Protein AF-A0A7C4MRV3-F1 (afdb_monomer)

pLDDT: mean 82.35, std 12.64, range [38.56, 94.94]

Sequence (171 aa):
MSETPGGPAGPCCEQRRGFLEKAAAIGAGALALAAPLGVGVNAFLHPLRRAGGADGNLLKITSLESLPEDGTPRKFNVTADRVDAWNRFSNEPVGAVFLRRIPGQPAKVAAFQVTCPHAGCAINFEPTEQGGRFFSPRDMDELEVEIRNQNEIWVRFQHFVLNKSEKIAKA

Mean predicted aligned error: 11.62 Å

Nearest PDB structures (foldseek):
  4j2k-assembly1_A  TM=1.761E-01  e=5.296E-01  Enterolobium contortisiliquum
  2wh8-assembly2_B  TM=4.160E-01  e=7.922E+00  Mycobacterium tuberculosis H37Rv
  7zs4-assembly1_A  TM=3.224E-01  e=6.712E+00  Methylococcus capsulatus str. Bath

Foldseek 3Di:
DDDDDDDDDDPVVVVVVVVVVVVVVVVVVCVVVVVVVVVVVCVVCVVVVPDFAQPQDWAFFFWLVPEDLLFQKDKTFGFAWDDDPPDIDGGHGPAMWIWTADPPHSQDIKIFGQQALAPRDGWDWDQDPVGTDIPHPDDTDIWDWDDPPSIIITTRDFDAHHPDPDGHTDD

Structure (mmCIF, N/CA/C/O backbone):
data_AF-A0A7C4MRV3-F1
#
_entry.id   AF-A0A7C4MRV3-F1
#
loop_
_atom_site.group_PDB
_atom_site.id
_atom_site.type_symbol
_atom_site.label_atom_id
_atom_site.label_alt_id
_atom_site.label_comp_id
_atom_site.label_asym_id
_atom_site.label_entity_id
_atom_site.label_seq_id
_atom_site.pdbx_PDB_ins_code
_atom_site.Cartn_x
_atom_site.Cartn_y
_atom_site.Cartn_z
_atom_site.occupancy
_atom_site.B_iso_or_equiv
_atom_site.auth_seq_id
_atom_site.auth_comp_id
_atom_site.auth_asym_id
_atom_site.auth_atom_id
_atom_site.pdbx_PDB_model_num
ATOM 1 N N . MET A 1 1 ? 63.003 -26.610 -58.125 1.00 46.66 1 MET A N 1
ATOM 2 C CA . MET A 1 1 ? 62.769 -25.329 -57.432 1.00 46.66 1 MET A CA 1
ATOM 3 C C . MET A 1 1 ? 62.435 -24.298 -58.483 1.00 46.66 1 MET A C 1
ATOM 5 O O . MET A 1 1 ? 63.318 -23.905 -59.229 1.00 46.66 1 MET A O 1
ATOM 9 N N . SER A 1 2 ? 61.169 -23.922 -58.578 1.00 38.56 2 SER A N 1
ATOM 10 C CA . SER A 1 2 ? 60.752 -22.715 -59.290 1.00 38.56 2 SER A CA 1
ATOM 11 C C . SER A 1 2 ? 59.369 -22.364 -58.765 1.00 38.56 2 SER A C 1
ATOM 13 O O . SER A 1 2 ? 58.344 -22.856 -59.231 1.00 38.56 2 SER A O 1
ATOM 15 N N . GLU A 1 3 ? 59.387 -21.589 -57.685 1.00 49.59 3 GLU A N 1
ATOM 16 C CA . GLU A 1 3 ? 58.223 -20.916 -57.132 1.00 49.59 3 GLU A CA 1
ATOM 17 C C . GLU A 1 3 ? 57.583 -20.066 -58.233 1.00 49.59 3 GLU A C 1
ATOM 19 O O . GLU A 1 3 ? 58.259 -19.317 -58.939 1.00 49.59 3 GLU A O 1
ATOM 24 N N . THR A 1 4 ? 56.275 -20.219 -58.412 1.00 50.19 4 THR A N 1
ATOM 25 C CA . THR A 1 4 ? 55.498 -19.349 -59.297 1.00 50.19 4 THR A CA 1
ATOM 26 C C . THR A 1 4 ? 55.148 -18.099 -58.490 1.00 50.19 4 THR A C 1
ATOM 28 O O . THR A 1 4 ? 54.519 -18.243 -57.440 1.00 50.19 4 THR A O 1
ATOM 31 N N . PRO A 1 5 ? 55.543 -16.883 -58.906 1.00 53.03 5 PRO A N 1
ATOM 32 C CA . PRO A 1 5 ? 55.235 -15.690 -58.139 1.00 53.03 5 PRO A CA 1
ATOM 33 C C . PRO A 1 5 ? 53.752 -15.360 -58.324 1.00 53.03 5 PRO A C 1
ATOM 35 O O . PRO A 1 5 ? 53.272 -15.162 -59.442 1.00 53.03 5 PRO A O 1
ATOM 38 N N . GLY A 1 6 ? 53.014 -15.323 -57.215 1.00 55.22 6 GLY A N 1
ATOM 39 C CA . GLY A 1 6 ? 51.652 -14.807 -57.181 1.00 55.22 6 GLY A CA 1
ATOM 40 C C . GLY A 1 6 ? 51.647 -13.337 -57.595 1.00 55.22 6 GLY A C 1
ATOM 41 O O . GLY A 1 6 ? 52.182 -12.486 -56.887 1.00 55.22 6 GLY A O 1
ATOM 42 N N . GLY A 1 7 ? 51.068 -13.046 -58.760 1.00 54.38 7 GLY A N 1
ATOM 43 C CA . GLY A 1 7 ? 50.852 -11.679 -59.226 1.00 54.38 7 GLY A CA 1
ATOM 44 C C . GLY A 1 7 ? 49.838 -10.931 -58.344 1.00 54.38 7 GLY A C 1
ATOM 45 O O . GLY A 1 7 ? 48.946 -11.562 -57.768 1.00 54.38 7 GLY A O 1
ATOM 46 N N . PRO A 1 8 ? 49.947 -9.595 -58.225 1.00 59.78 8 PRO A N 1
ATOM 47 C CA . PRO A 1 8 ? 49.060 -8.807 -57.379 1.00 59.78 8 PRO A CA 1
ATOM 48 C C . PRO A 1 8 ? 47.626 -8.848 -57.922 1.00 59.78 8 PRO A C 1
ATOM 50 O O . PRO A 1 8 ? 47.383 -8.618 -59.108 1.00 59.78 8 PRO A O 1
ATOM 53 N N . ALA A 1 9 ? 46.663 -9.150 -57.049 1.00 56.34 9 ALA A N 1
ATOM 54 C CA . ALA A 1 9 ? 45.248 -9.119 -57.396 1.00 56.34 9 ALA A CA 1
ATOM 55 C C . ALA A 1 9 ? 44.846 -7.684 -57.783 1.00 56.34 9 ALA A C 1
ATOM 57 O O . ALA A 1 9 ? 45.097 -6.747 -57.033 1.00 56.34 9 ALA A O 1
ATOM 58 N N . GLY A 1 10 ? 44.243 -7.505 -58.961 1.00 54.25 10 GLY A N 1
ATOM 59 C CA . GLY A 1 10 ? 43.861 -6.186 -59.469 1.00 54.25 10 GLY A CA 1
ATOM 60 C C . GLY A 1 10 ? 42.813 -5.457 -58.603 1.00 54.25 10 GLY A C 1
ATOM 61 O O . GLY A 1 10 ? 42.072 -6.094 -57.844 1.00 54.25 10 GLY A O 1
ATOM 62 N N . PRO A 1 11 ? 42.672 -4.127 -58.774 1.00 58.94 11 PRO A N 1
ATOM 63 C CA . PRO A 1 11 ? 41.910 -3.236 -57.882 1.00 58.94 11 PRO A CA 1
ATOM 64 C C . PRO A 1 11 ? 40.422 -3.602 -57.717 1.00 58.94 11 PRO A C 1
ATOM 66 O O . PRO A 1 11 ? 39.797 -3.271 -56.711 1.00 58.94 11 PRO A O 1
ATOM 69 N N . CYS A 1 12 ? 39.842 -4.340 -58.669 1.00 55.81 12 CYS A N 1
ATOM 70 C CA . CYS A 1 12 ? 38.430 -4.729 -58.643 1.00 55.81 12 CYS A CA 1
ATOM 71 C C . CYS A 1 12 ? 38.104 -5.818 -57.590 1.00 55.81 12 CYS A C 1
ATOM 73 O O . CYS A 1 12 ? 36.996 -5.850 -57.050 1.00 55.81 12 CYS A O 1
ATOM 75 N N . CYS A 1 13 ? 39.060 -6.696 -57.254 1.00 52.62 13 CYS A N 1
ATOM 76 C CA . CYS A 1 13 ? 38.861 -7.768 -56.264 1.00 52.62 13 CYS A CA 1
ATOM 77 C C . CYS A 1 13 ? 39.058 -7.279 -54.820 1.00 52.62 13 CYS A C 1
ATOM 79 O O . CYS A 1 13 ? 38.393 -7.757 -53.898 1.00 52.62 13 CYS A O 1
ATOM 81 N N . GLU A 1 14 ? 39.931 -6.292 -54.628 1.00 62.59 14 GLU A N 1
ATOM 82 C CA . GLU A 1 14 ? 40.244 -5.701 -53.327 1.00 62.59 14 GLU A CA 1
ATOM 83 C C . GLU A 1 14 ? 39.070 -4.875 -52.776 1.00 62.59 14 GLU A C 1
ATOM 85 O O . GLU A 1 14 ? 38.714 -4.993 -51.602 1.00 62.59 14 GLU A O 1
ATOM 90 N N . GLN A 1 15 ? 38.372 -4.144 -53.651 1.00 68.19 15 GLN A N 1
ATOM 91 C CA . GLN A 1 15 ? 37.242 -3.293 -53.274 1.00 68.19 15 GLN A CA 1
ATOM 92 C C . GLN A 1 15 ? 35.993 -4.084 -52.836 1.00 68.19 15 GLN A C 1
ATOM 94 O O . GLN A 1 15 ? 35.299 -3.677 -51.902 1.00 68.19 15 GLN A O 1
ATOM 99 N N . ARG A 1 16 ? 35.720 -5.248 -53.448 1.00 74.38 16 ARG A N 1
ATOM 100 C CA . ARG A 1 16 ? 34.595 -6.128 -53.059 1.00 74.38 16 ARG A CA 1
ATOM 101 C C . ARG A 1 16 ? 34.868 -6.866 -51.748 1.00 74.38 16 ARG A C 1
ATOM 103 O O . ARG A 1 16 ? 33.977 -6.964 -50.906 1.00 74.38 16 ARG A O 1
ATOM 110 N N . ARG A 1 17 ? 36.099 -7.352 -51.555 1.00 77.00 17 ARG A N 1
ATOM 111 C CA . ARG A 1 17 ? 36.517 -8.031 -50.320 1.00 77.00 17 ARG A CA 1
ATOM 112 C C . ARG A 1 17 ? 36.520 -7.074 -49.128 1.00 77.00 17 ARG A C 1
ATOM 114 O O . ARG A 1 17 ? 35.967 -7.418 -48.090 1.00 77.00 17 ARG A O 1
ATOM 121 N N . GLY A 1 18 ? 37.031 -5.855 -49.306 1.00 79.12 18 GLY A N 1
ATOM 122 C CA . GLY A 1 18 ? 37.033 -4.838 -48.252 1.00 79.12 18 GLY A CA 1
ATOM 123 C C . GLY A 1 18 ? 35.631 -4.383 -47.826 1.00 79.12 18 GLY A C 1
ATOM 124 O O . GLY A 1 18 ? 35.428 -4.032 -46.666 1.00 79.12 18 GLY A O 1
ATOM 125 N N . PHE A 1 19 ? 34.639 -4.416 -48.724 1.00 85.12 19 PHE A N 1
ATOM 126 C CA . PHE A 1 19 ? 33.241 -4.151 -48.360 1.00 85.12 19 PHE A CA 1
ATOM 127 C C . PHE A 1 19 ? 32.649 -5.272 -47.497 1.00 85.12 19 PHE A C 1
ATOM 129 O O . PHE A 1 19 ? 32.058 -4.993 -46.455 1.00 85.12 19 PHE A O 1
ATOM 136 N N . LEU A 1 20 ? 32.840 -6.533 -47.901 1.00 86.88 20 LEU A N 1
ATOM 137 C CA . LEU A 1 20 ? 32.352 -7.693 -47.148 1.00 86.88 20 LEU A CA 1
ATOM 138 C C . LEU A 1 20 ? 33.013 -7.798 -45.768 1.00 86.88 20 LEU A C 1
ATOM 140 O O . LEU A 1 20 ? 32.335 -8.097 -44.791 1.00 86.88 20 LEU A O 1
ATOM 144 N N . GLU A 1 21 ? 34.305 -7.486 -45.673 1.00 87.69 21 GLU A N 1
ATOM 145 C CA . GLU A 1 21 ? 35.049 -7.453 -44.411 1.00 87.69 21 GLU A CA 1
ATOM 146 C C . GLU A 1 21 ? 34.500 -6.392 -43.448 1.00 87.69 21 GLU A C 1
ATOM 148 O O . GLU A 1 21 ? 34.211 -6.689 -42.289 1.00 87.69 21 GLU A O 1
ATOM 153 N N . LYS A 1 22 ? 34.257 -5.168 -43.936 1.00 90.00 22 LYS A N 1
ATOM 154 C CA . LYS A 1 22 ? 33.646 -4.095 -43.135 1.00 90.00 22 LYS A CA 1
ATOM 155 C C . LYS A 1 22 ? 32.223 -4.441 -42.702 1.00 90.00 22 LYS A C 1
ATOM 157 O O . LYS A 1 22 ? 31.869 -4.212 -41.548 1.00 90.00 22 LYS A O 1
ATOM 162 N N . ALA A 1 23 ? 31.418 -5.005 -43.603 1.00 91.69 23 ALA A N 1
ATOM 163 C CA . ALA A 1 23 ? 30.056 -5.428 -43.294 1.00 91.69 23 ALA A CA 1
ATOM 164 C C . ALA A 1 23 ? 30.038 -6.529 -42.220 1.00 91.69 23 ALA A C 1
ATOM 166 O O . ALA A 1 23 ? 29.249 -6.453 -41.280 1.00 91.69 23 ALA A O 1
ATOM 167 N N . ALA A 1 24 ? 30.946 -7.505 -42.312 1.00 91.62 24 ALA A N 1
ATOM 168 C CA . ALA A 1 24 ? 31.095 -8.558 -41.314 1.00 91.62 24 ALA A CA 1
ATOM 169 C C . ALA A 1 24 ? 31.570 -8.010 -39.958 1.00 91.62 24 ALA A C 1
ATOM 171 O O . ALA A 1 24 ? 31.015 -8.384 -38.927 1.00 91.62 24 ALA A O 1
ATOM 172 N N . ALA A 1 25 ? 32.537 -7.085 -39.947 1.00 92.38 25 ALA A N 1
ATOM 173 C CA . ALA A 1 25 ? 33.032 -6.455 -38.723 1.00 92.38 25 ALA A CA 1
ATOM 174 C C . ALA A 1 25 ? 31.946 -5.628 -38.012 1.00 92.38 25 ALA A C 1
ATOM 176 O O . ALA A 1 25 ? 31.769 -5.753 -36.800 1.00 92.38 25 ALA A O 1
ATOM 177 N N . ILE A 1 26 ? 31.173 -4.833 -38.762 1.00 94.25 26 ILE A N 1
ATOM 178 C CA . ILE A 1 26 ? 30.030 -4.081 -38.224 1.00 94.25 26 ILE A CA 1
ATOM 179 C C . ILE A 1 26 ? 28.956 -5.041 -37.710 1.00 94.25 26 ILE A C 1
ATOM 181 O O . ILE A 1 26 ? 28.445 -4.840 -36.612 1.00 94.25 26 ILE A O 1
ATOM 185 N N . GLY A 1 27 ? 28.640 -6.098 -38.464 1.00 94.25 27 GLY A N 1
ATOM 186 C CA . GLY A 1 27 ? 27.662 -7.106 -38.057 1.00 94.25 27 GLY A CA 1
ATOM 187 C C . GLY A 1 27 ? 28.051 -7.803 -36.753 1.00 94.25 27 GLY A C 1
ATOM 188 O O . GLY A 1 27 ? 27.241 -7.882 -35.831 1.00 94.25 27 GLY A O 1
ATOM 189 N N . ALA A 1 28 ? 29.305 -8.243 -36.636 1.00 92.38 28 ALA A N 1
AT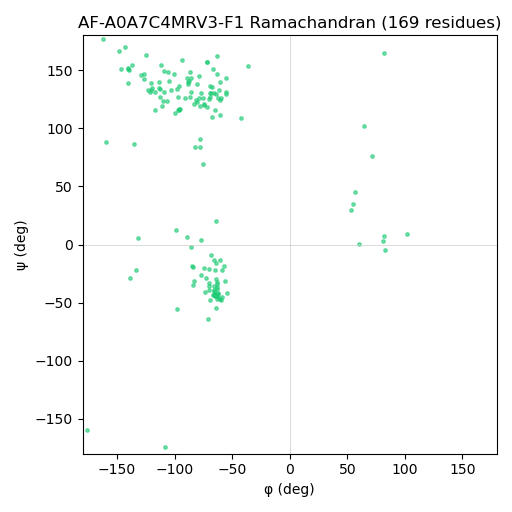OM 190 C CA . ALA A 1 28 ? 29.825 -8.880 -35.428 1.00 92.38 28 ALA A CA 1
ATOM 191 C C . ALA A 1 28 ? 29.865 -7.913 -34.231 1.00 92.38 28 ALA A C 1
ATOM 193 O O . ALA A 1 28 ? 29.457 -8.283 -33.130 1.00 92.38 28 ALA A O 1
ATOM 194 N N . GLY A 1 29 ? 30.293 -6.664 -34.443 1.00 92.94 29 GLY A N 1
ATOM 195 C CA . GLY A 1 29 ? 30.303 -5.630 -33.405 1.00 92.94 29 GLY A CA 1
ATOM 196 C C . GLY A 1 29 ? 28.898 -5.260 -32.923 1.00 92.94 29 GLY A C 1
ATOM 197 O O . GLY A 1 29 ? 28.659 -5.167 -31.719 1.00 92.94 29 GLY A O 1
ATOM 198 N N . ALA A 1 30 ? 27.942 -5.119 -33.844 1.00 93.88 30 ALA A N 1
ATOM 199 C CA . ALA A 1 30 ? 26.543 -4.869 -33.513 1.00 93.88 30 ALA A CA 1
ATOM 200 C C . ALA A 1 30 ? 25.941 -6.029 -32.710 1.00 93.88 30 ALA A C 1
ATOM 202 O O . ALA A 1 30 ? 25.258 -5.786 -31.719 1.00 93.88 30 ALA A O 1
ATOM 203 N N . LEU A 1 31 ? 26.239 -7.279 -33.080 1.00 94.31 31 LEU A N 1
ATOM 204 C CA . LEU A 1 31 ? 25.764 -8.458 -32.354 1.00 94.31 31 LEU A CA 1
ATOM 205 C C . LEU A 1 31 ? 26.345 -8.527 -30.932 1.00 94.31 31 LEU A C 1
ATOM 207 O O . LEU A 1 31 ? 25.610 -8.782 -29.979 1.00 94.31 31 LEU A O 1
ATOM 211 N N . ALA A 1 32 ? 27.644 -8.249 -30.780 1.00 93.06 32 ALA A N 1
ATOM 212 C CA . ALA A 1 32 ? 28.315 -8.229 -29.481 1.00 93.06 32 ALA A CA 1
ATOM 213 C C . ALA A 1 32 ? 27.744 -7.148 -28.546 1.00 93.06 32 ALA A C 1
ATOM 215 O O . ALA A 1 32 ? 27.610 -7.373 -27.343 1.00 93.06 32 ALA A O 1
ATOM 216 N N . LEU A 1 33 ? 27.369 -5.987 -29.093 1.00 94.94 33 LEU A N 1
ATOM 217 C CA . LEU A 1 33 ? 26.787 -4.883 -28.326 1.00 94.94 33 LEU A CA 1
ATOM 218 C C . LEU A 1 33 ? 25.269 -5.001 -28.130 1.00 94.94 33 LEU A C 1
ATOM 220 O O . LEU A 1 33 ? 24.732 -4.373 -27.219 1.00 94.94 33 LEU A O 1
ATOM 224 N N . ALA A 1 34 ? 24.568 -5.810 -28.928 1.00 94.50 34 ALA A N 1
ATOM 225 C CA . ALA A 1 34 ? 23.111 -5.913 -28.879 1.00 94.50 34 ALA A CA 1
ATOM 226 C C . ALA A 1 34 ? 22.595 -6.355 -27.501 1.00 94.50 34 ALA A C 1
ATOM 228 O O . ALA A 1 34 ? 21.668 -5.746 -26.968 1.00 94.50 34 ALA A O 1
ATOM 229 N N . ALA A 1 35 ? 23.211 -7.377 -26.899 1.00 93.62 35 ALA A N 1
ATOM 230 C CA . ALA A 1 35 ? 22.814 -7.878 -25.585 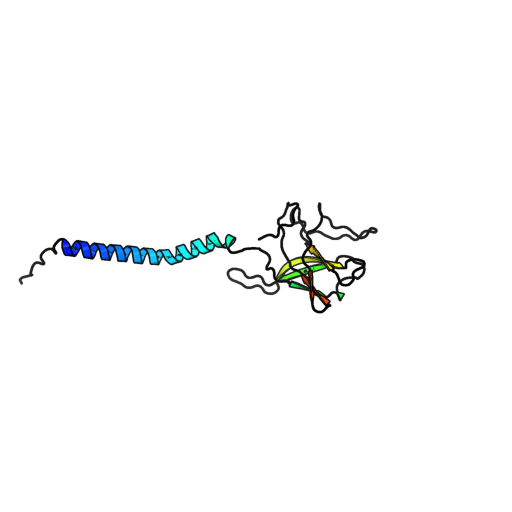1.00 93.62 35 ALA A CA 1
ATOM 231 C C . ALA A 1 35 ? 23.011 -6.845 -24.452 1.00 93.62 35 ALA A C 1
ATOM 233 O O . ALA A 1 35 ? 22.027 -6.532 -23.774 1.00 93.62 35 ALA A O 1
ATOM 234 N N . PRO A 1 36 ? 24.210 -6.258 -24.234 1.00 93.12 36 PRO A N 1
ATOM 235 C CA . PRO A 1 36 ? 24.399 -5.272 -23.168 1.00 93.12 36 PRO A CA 1
ATOM 236 C C . PRO A 1 36 ? 23.598 -3.986 -23.399 1.00 93.12 36 PRO A C 1
ATOM 238 O O . PRO A 1 36 ? 23.063 -3.435 -22.438 1.00 93.12 36 PRO A O 1
ATOM 241 N N . LEU A 1 37 ? 23.443 -3.530 -24.649 1.00 94.62 37 LEU A N 1
ATOM 242 C CA . LEU A 1 37 ? 22.593 -2.375 -24.952 1.00 94.62 37 LEU A CA 1
ATOM 243 C C . LEU A 1 37 ? 21.117 -2.678 -24.683 1.00 94.62 37 LEU A C 1
ATOM 245 O O . LEU A 1 37 ? 20.434 -1.863 -24.068 1.00 94.62 37 LEU A O 1
ATOM 249 N N . GLY A 1 38 ? 20.626 -3.854 -25.078 1.00 93.19 38 GLY A N 1
ATOM 250 C CA . GLY A 1 38 ? 19.247 -4.269 -24.822 1.00 93.19 38 GLY A CA 1
ATOM 251 C C . GLY A 1 38 ? 18.928 -4.342 -23.327 1.00 93.19 38 GLY A C 1
ATOM 252 O O . GLY A 1 38 ? 17.922 -3.787 -22.880 1.00 93.19 38 GLY A O 1
ATOM 253 N N . VAL A 1 39 ? 19.811 -4.961 -22.537 1.00 94.38 39 VAL A N 1
ATOM 254 C CA . VAL A 1 39 ? 19.665 -5.030 -21.074 1.00 94.38 39 VAL A CA 1
ATOM 255 C C . VAL A 1 39 ? 19.771 -3.640 -20.446 1.00 94.38 39 VAL A C 1
ATOM 257 O O . VAL A 1 39 ? 18.939 -3.294 -19.610 1.00 94.38 39 VAL A O 1
ATOM 260 N N . GLY A 1 40 ? 20.736 -2.821 -20.875 1.00 94.00 40 GLY A N 1
ATOM 261 C CA . GLY A 1 40 ? 20.937 -1.465 -20.364 1.00 94.00 40 GLY A CA 1
ATOM 262 C C . GLY A 1 40 ? 19.738 -0.553 -20.617 1.00 94.00 40 GLY A C 1
ATOM 263 O O . GLY A 1 40 ? 19.255 0.098 -19.693 1.00 94.00 40 GLY A O 1
ATOM 264 N N . VAL A 1 41 ? 19.193 -0.562 -21.837 1.00 93.69 41 VAL A N 1
ATOM 265 C CA . VAL A 1 41 ? 17.980 0.195 -22.184 1.00 93.69 41 VAL A CA 1
ATOM 266 C C . VAL A 1 41 ? 16.779 -0.313 -21.389 1.00 93.69 41 VAL A C 1
ATOM 268 O O . VAL A 1 41 ? 16.014 0.491 -20.859 1.00 93.69 41 VAL A O 1
ATOM 271 N N . ASN A 1 42 ? 16.614 -1.633 -21.251 1.00 90.69 42 ASN A N 1
ATOM 272 C CA . ASN A 1 42 ? 15.516 -2.192 -20.465 1.00 90.69 42 ASN A CA 1
ATOM 273 C C . ASN A 1 42 ? 15.605 -1.803 -18.981 1.00 90.69 42 ASN A C 1
ATOM 275 O O . ASN A 1 42 ? 14.597 -1.415 -18.398 1.00 90.69 42 ASN A O 1
ATOM 279 N N . ALA A 1 43 ? 16.797 -1.864 -18.384 1.00 89.19 43 ALA A N 1
ATOM 280 C CA . ALA A 1 43 ? 17.028 -1.462 -17.000 1.00 89.19 43 ALA A CA 1
ATOM 281 C C . ALA A 1 43 ? 16.818 0.048 -16.799 1.00 89.19 43 ALA A C 1
ATOM 283 O O . ALA A 1 43 ? 16.202 0.460 -15.819 1.00 89.19 43 ALA A O 1
ATOM 284 N N . PHE A 1 44 ? 17.260 0.875 -17.749 1.00 89.31 44 PHE A N 1
ATOM 285 C CA . PHE A 1 44 ? 17.068 2.325 -17.708 1.00 89.31 44 PHE A CA 1
ATOM 286 C C . PHE A 1 44 ? 15.588 2.724 -17.816 1.00 89.31 44 PHE A C 1
ATOM 288 O O . PHE A 1 44 ? 15.128 3.614 -17.106 1.00 89.31 44 PHE A O 1
ATOM 295 N N . LEU A 1 45 ? 14.820 2.032 -18.664 1.00 90.69 45 LEU A N 1
ATOM 296 C CA . LEU A 1 45 ? 13.379 2.253 -18.833 1.00 90.69 45 LEU A CA 1
ATOM 297 C C . LEU A 1 45 ? 12.518 1.477 -17.821 1.00 90.69 45 LEU A C 1
ATOM 299 O O . LEU A 1 45 ? 11.295 1.620 -17.824 1.00 90.69 45 LEU A O 1
ATOM 303 N N . HIS A 1 46 ? 13.124 0.675 -16.943 1.00 83.44 46 HIS A N 1
ATOM 304 C CA . HIS A 1 46 ? 12.416 -0.123 -15.940 1.00 83.44 46 HIS A CA 1
ATOM 305 C C . HIS A 1 46 ? 11.477 0.711 -15.041 1.00 83.44 46 HIS A C 1
ATOM 307 O O . HIS A 1 46 ? 10.339 0.282 -14.838 1.00 83.44 46 HIS A O 1
ATOM 313 N N . PRO A 1 47 ? 11.854 1.916 -14.556 1.00 78.81 47 PRO A N 1
ATOM 314 C CA . PRO A 1 47 ? 10.955 2.758 -13.761 1.00 78.81 47 PRO A CA 1
ATOM 315 C C . PRO A 1 47 ? 9.716 3.228 -14.531 1.00 78.81 47 PRO A C 1
ATOM 317 O O . PRO A 1 47 ? 8.655 3.365 -13.940 1.00 78.81 47 PRO A O 1
ATOM 320 N N . LEU A 1 48 ? 9.831 3.440 -15.846 1.00 77.94 48 LEU A N 1
ATOM 321 C CA . LEU A 1 48 ? 8.710 3.863 -16.693 1.00 77.94 48 LEU A CA 1
ATOM 322 C C . LEU A 1 48 ? 7.760 2.703 -17.021 1.00 77.94 48 LEU A C 1
ATOM 324 O O . LEU A 1 48 ? 6.585 2.927 -17.298 1.00 77.94 48 LEU A O 1
ATOM 328 N N . ARG A 1 49 ? 8.267 1.463 -17.005 1.00 69.50 49 ARG A N 1
ATOM 329 C CA . ARG A 1 49 ? 7.479 0.240 -17.230 1.00 69.50 49 ARG A CA 1
ATOM 330 C C . ARG A 1 49 ? 6.783 -0.271 -15.972 1.00 69.50 49 ARG A C 1
ATOM 332 O O . ARG A 1 49 ? 5.794 -0.989 -16.093 1.00 69.50 49 ARG A O 1
ATOM 339 N N . ARG A 1 50 ? 7.236 0.135 -14.783 1.00 65.69 50 ARG A N 1
ATOM 340 C CA . ARG A 1 50 ? 6.436 0.078 -13.552 1.00 65.69 50 ARG A CA 1
ATOM 341 C C . ARG A 1 50 ? 5.397 1.199 -13.581 1.00 65.69 50 ARG A C 1
ATOM 343 O O . ARG A 1 50 ? 5.492 2.184 -12.862 1.00 65.69 50 ARG A O 1
ATOM 350 N N . ALA A 1 51 ? 4.413 1.090 -14.464 1.00 50.03 51 ALA A N 1
ATOM 351 C CA . ALA A 1 51 ? 3.226 1.916 -14.326 1.00 50.03 51 ALA A CA 1
ATOM 352 C C . ALA A 1 51 ? 2.516 1.505 -13.027 1.00 50.03 51 ALA A C 1
ATOM 354 O O . ALA A 1 51 ? 2.058 0.372 -12.926 1.00 50.03 51 ALA A O 1
ATOM 355 N N . GLY A 1 52 ? 2.431 2.420 -12.060 1.00 47.50 52 GLY A N 1
ATOM 356 C CA . GLY A 1 52 ? 1.464 2.334 -10.967 1.00 47.50 52 GLY A CA 1
ATOM 357 C C . GLY A 1 52 ? 1.757 1.249 -9.934 1.00 47.50 52 GLY A C 1
ATOM 358 O O . GLY A 1 52 ? 1.106 0.215 -9.898 1.00 47.50 52 GLY A O 1
ATOM 359 N N . GLY A 1 53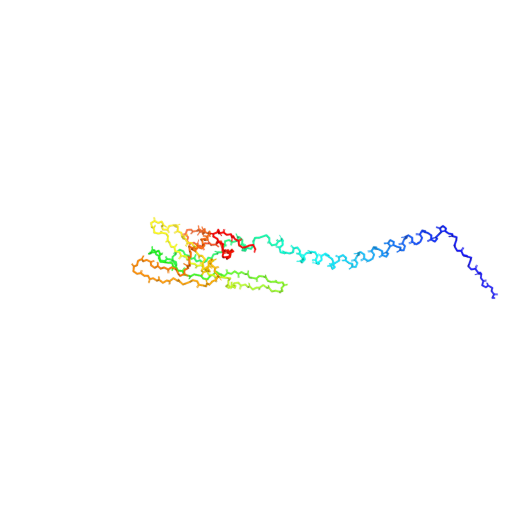 ? 2.730 1.513 -9.079 1.00 46.38 53 GLY A N 1
ATOM 360 C CA . GLY A 1 53 ? 2.908 0.967 -7.752 1.00 46.38 53 GLY A CA 1
ATOM 361 C C . GLY A 1 53 ? 1.611 0.753 -6.992 1.00 46.38 53 GLY A C 1
ATOM 362 O O . GLY A 1 53 ? 0.592 1.412 -7.200 1.00 46.38 53 GLY A O 1
ATOM 363 N N . ALA A 1 54 ? 1.734 -0.220 -6.093 1.00 47.38 54 ALA A N 1
ATOM 364 C CA . ALA A 1 54 ? 0.655 -1.008 -5.541 1.00 47.38 54 ALA A CA 1
ATOM 365 C C . ALA A 1 54 ? -0.031 -1.851 -6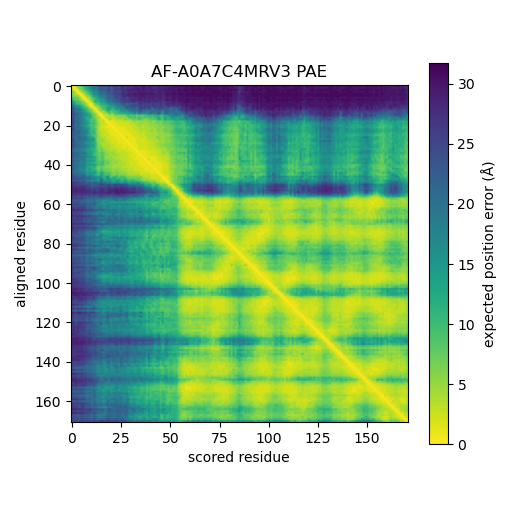.609 1.00 47.38 54 ALA A C 1
ATOM 367 O O . ALA A 1 54 ? -0.860 -1.367 -7.376 1.00 47.38 54 ALA A O 1
ATOM 368 N N . ASP A 1 55 ? 0.316 -3.136 -6.626 1.00 51.72 55 ASP A N 1
ATOM 369 C CA . ASP A 1 55 ? -0.456 -4.152 -7.315 1.00 51.72 55 ASP A CA 1
ATOM 370 C C . ASP A 1 55 ? -1.935 -3.885 -7.031 1.00 51.72 55 ASP A C 1
ATOM 372 O O . ASP A 1 55 ? -2.406 -4.073 -5.911 1.00 51.72 55 ASP A O 1
ATOM 376 N N . GLY A 1 56 ? -2.678 -3.417 -8.039 1.00 55.25 56 GLY A N 1
ATOM 377 C CA . GLY A 1 56 ? -4.115 -3.150 -7.968 1.00 55.25 56 GLY A CA 1
ATOM 378 C C . GLY A 1 56 ? -4.951 -4.412 -7.720 1.00 55.25 56 GLY A C 1
ATOM 379 O O . GLY A 1 56 ? -6.143 -4.440 -8.024 1.00 55.25 56 GLY A O 1
ATOM 380 N N . ASN A 1 57 ? -4.331 -5.464 -7.196 1.00 70.75 57 ASN A N 1
ATOM 381 C CA . ASN A 1 57 ? -4.994 -6.610 -6.647 1.00 70.75 57 ASN A CA 1
ATOM 382 C C . ASN A 1 57 ? -5.561 -6.247 -5.284 1.00 70.75 57 ASN A C 1
ATOM 384 O O . ASN A 1 57 ? -4.885 -5.798 -4.362 1.00 70.75 57 ASN A O 1
ATOM 388 N N . LEU A 1 58 ? -6.851 -6.497 -5.172 1.00 84.31 58 LEU A N 1
ATOM 389 C CA . LEU A 1 58 ? -7.527 -6.549 -3.900 1.00 84.31 58 LEU A CA 1
ATOM 390 C C . LEU A 1 58 ? -6.881 -7.651 -3.059 1.00 84.31 58 LEU A C 1
ATOM 392 O O . LEU A 1 58 ? -6.780 -8.797 -3.502 1.00 84.31 58 LEU A O 1
ATOM 396 N N . LEU A 1 59 ? -6.453 -7.299 -1.850 1.00 87.94 59 LEU A N 1
ATOM 397 C CA . LEU A 1 59 ? -5.892 -8.232 -0.880 1.00 87.94 59 LEU A CA 1
ATOM 398 C C . LEU A 1 59 ? -6.938 -8.526 0.186 1.00 87.94 59 LEU A C 1
ATOM 400 O O . LEU A 1 59 ? -7.562 -7.611 0.728 1.00 87.94 59 LEU A O 1
ATOM 404 N N . LYS A 1 60 ? -7.127 -9.807 0.501 1.00 89.94 60 LYS A N 1
ATOM 405 C CA . LYS A 1 60 ? -7.991 -10.224 1.604 1.00 89.94 60 LYS A CA 1
ATOM 406 C C . LYS A 1 60 ? -7.307 -9.873 2.920 1.00 89.94 60 LYS A C 1
ATOM 408 O O . LYS A 1 60 ? -6.239 -10.403 3.208 1.00 89.94 60 LYS A O 1
ATOM 413 N N . ILE A 1 61 ? -7.934 -9.012 3.717 1.00 91.31 61 ILE A N 1
ATOM 414 C CA . ILE A 1 61 ? -7.374 -8.579 5.002 1.00 91.31 61 ILE A CA 1
ATOM 415 C C . ILE A 1 61 ? -7.984 -9.375 6.148 1.00 91.31 61 ILE A C 1
ATOM 417 O O . ILE A 1 61 ? -7.272 -9.979 6.942 1.00 91.31 61 ILE A O 1
ATOM 421 N N . THR A 1 62 ? -9.313 -9.364 6.252 1.00 92.62 62 THR A N 1
ATOM 422 C CA . THR A 1 62 ? -10.015 -9.969 7.388 1.00 92.62 62 THR A CA 1
ATOM 423 C C . THR A 1 62 ? -11.492 -10.225 7.074 1.00 92.62 62 THR A C 1
ATOM 425 O O . THR A 1 62 ? -11.963 -9.891 5.986 1.00 92.62 62 THR A O 1
ATOM 428 N N . SER A 1 63 ? -12.228 -10.833 8.008 1.00 90.75 63 SER A N 1
ATOM 429 C CA . SER A 1 63 ? -13.686 -10.976 7.945 1.00 90.75 63 SER A CA 1
ATOM 430 C C . SER A 1 63 ? -14.410 -9.842 8.675 1.00 90.75 63 SER A C 1
ATOM 432 O O . SER A 1 63 ? -13.860 -9.186 9.564 1.00 90.75 63 SER A O 1
ATOM 434 N N . LEU A 1 64 ? -15.670 -9.617 8.326 1.00 87.56 64 LEU A N 1
ATOM 435 C CA . LEU A 1 64 ? -16.519 -8.574 8.888 1.00 87.56 64 LEU A CA 1
ATOM 436 C C . LEU A 1 64 ? -16.765 -8.797 10.392 1.00 87.56 64 LEU A C 1
ATOM 438 O O . LEU A 1 64 ? -16.767 -7.845 11.170 1.00 87.56 64 LEU A O 1
ATOM 442 N N . GLU A 1 65 ? -16.856 -10.053 10.827 1.00 87.50 65 GLU A N 1
ATOM 443 C CA . GLU A 1 65 ? -16.953 -10.472 12.240 1.00 87.50 65 GLU A CA 1
ATOM 444 C C . GLU A 1 65 ? -15.794 -9.947 13.103 1.00 87.50 65 GLU A C 1
ATOM 446 O O . GLU A 1 65 ? -15.957 -9.643 14.284 1.00 87.50 65 GLU A O 1
ATOM 451 N N . SER A 1 66 ? -14.612 -9.787 12.503 1.00 87.31 66 SER A N 1
ATOM 452 C CA . SER A 1 66 ? -13.431 -9.251 13.180 1.00 87.31 66 SER A CA 1
ATOM 453 C C . SER A 1 66 ? -13.473 -7.731 13.361 1.00 87.31 66 SER A C 1
ATOM 455 O O . SER A 1 66 ? -12.509 -7.160 13.872 1.00 87.31 66 SER A O 1
ATOM 457 N N . LEU A 1 67 ? -14.552 -7.039 12.992 1.00 89.94 67 LEU A N 1
ATOM 458 C CA . LEU A 1 67 ? -14.722 -5.604 13.226 1.00 89.94 67 LEU A CA 1
ATOM 459 C C . LEU A 1 67 ? -15.845 -5.344 14.234 1.00 89.94 67 LEU A C 1
ATOM 461 O O . LEU A 1 67 ? -16.962 -5.808 13.993 1.00 89.94 67 LEU A O 1
ATOM 465 N N . PRO A 1 68 ? -15.592 -4.569 15.309 1.00 86.75 68 PRO A N 1
ATOM 466 C CA . PRO A 1 68 ? -16.628 -4.192 16.263 1.00 86.75 68 PRO A CA 1
ATOM 467 C C . PRO A 1 68 ? -17.746 -3.399 15.580 1.00 86.75 68 PRO A C 1
ATOM 469 O O . PRO A 1 68 ? -17.477 -2.533 14.744 1.00 86.75 68 PRO A O 1
ATOM 472 N N . GLU A 1 69 ? -18.995 -3.665 15.962 1.00 83.88 69 GLU A N 1
ATOM 473 C CA . GLU A 1 69 ? -20.175 -2.939 15.458 1.00 83.88 69 GLU A CA 1
ATOM 474 C C . GLU A 1 69 ? -20.250 -1.494 15.962 1.00 83.88 69 GLU A C 1
ATOM 476 O O . GLU A 1 69 ? -20.834 -0.641 15.304 1.00 83.88 69 GLU A O 1
ATOM 481 N N . ASP A 1 70 ? -19.564 -1.216 17.069 1.00 81.19 70 ASP A N 1
ATOM 482 C CA . ASP A 1 70 ? -19.398 0.101 17.690 1.00 81.19 70 ASP A CA 1
ATOM 483 C C . ASP A 1 70 ? -18.693 1.132 16.779 1.00 81.19 70 ASP A C 1
ATOM 485 O O . ASP A 1 70 ? -18.698 2.330 17.038 1.00 81.19 70 ASP A O 1
ATOM 489 N N . GLY A 1 71 ? -18.078 0.690 15.674 1.00 83.31 71 GLY A N 1
ATOM 490 C CA . GLY A 1 71 ? -17.398 1.583 14.727 1.00 83.31 71 GLY A CA 1
ATOM 491 C C . GLY A 1 71 ? -15.988 1.998 15.161 1.00 83.31 71 GLY A C 1
ATOM 492 O O . GLY A 1 71 ? -15.316 2.735 14.434 1.00 83.31 71 GLY A O 1
ATOM 493 N N . THR A 1 72 ? -15.503 1.479 16.294 1.00 88.00 72 THR A N 1
ATOM 494 C CA . THR A 1 72 ? -14.115 1.633 16.741 1.00 88.00 72 THR A CA 1
ATOM 495 C C . THR A 1 72 ? -13.143 1.016 15.711 1.00 88.00 72 THR A C 1
ATOM 497 O O . THR A 1 72 ? -13.274 -0.167 15.373 1.00 88.00 72 THR A O 1
ATOM 500 N N . PRO A 1 73 ? -12.159 1.778 15.191 1.00 90.81 73 PRO A N 1
ATOM 501 C CA . PRO A 1 73 ? -11.219 1.293 14.185 1.00 90.81 73 PRO A CA 1
ATOM 502 C C . PRO A 1 73 ? -10.247 0.254 14.755 1.00 90.81 73 PRO A C 1
ATOM 504 O O . PRO A 1 73 ? -9.656 0.443 15.818 1.00 90.81 73 PRO A O 1
ATOM 507 N N . ARG A 1 74 ? -10.021 -0.830 14.006 1.00 91.44 74 ARG A N 1
ATOM 508 C CA . ARG A 1 74 ? -9.022 -1.862 14.319 1.00 91.44 74 ARG A CA 1
ATOM 509 C C . ARG A 1 74 ? -7.909 -1.881 13.279 1.00 91.44 74 ARG A C 1
ATOM 511 O O . ARG A 1 74 ? -8.166 -1.746 12.086 1.00 91.44 74 ARG A O 1
ATOM 518 N N . LYS A 1 75 ? -6.669 -2.051 13.743 1.00 92.19 75 LYS A N 1
ATOM 519 C CA . LYS A 1 75 ? -5.481 -2.170 12.890 1.00 92.19 75 LYS A CA 1
ATOM 520 C C . LYS A 1 75 ? -5.290 -3.620 12.450 1.00 92.19 75 LYS A C 1
ATOM 522 O O . LYS A 1 75 ? -5.258 -4.510 13.295 1.00 92.19 75 LYS A O 1
ATOM 527 N N . PHE A 1 76 ? -5.084 -3.827 11.156 1.00 93.44 76 PHE A N 1
ATOM 528 C CA . PHE A 1 76 ? -4.749 -5.118 10.561 1.00 93.44 76 PHE A CA 1
ATOM 529 C C . PHE A 1 76 ? -3.483 -4.993 9.725 1.00 93.44 76 PHE A C 1
ATOM 531 O O . PHE A 1 76 ? -3.270 -3.978 9.060 1.00 93.44 76 PHE A O 1
ATOM 538 N N . ASN A 1 77 ? -2.643 -6.023 9.755 1.00 92.12 77 ASN A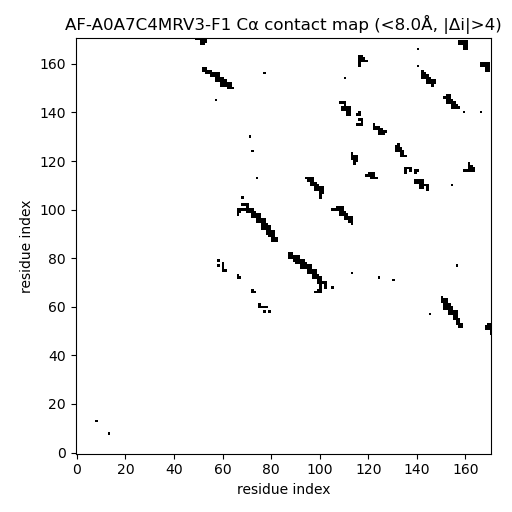 N 1
ATOM 539 C CA . ASN A 1 77 ? -1.476 -6.091 8.886 1.00 92.12 77 ASN A CA 1
ATOM 540 C C . ASN A 1 77 ? -1.910 -6.563 7.499 1.00 92.12 77 ASN A C 1
ATOM 542 O O . ASN A 1 77 ? -2.714 -7.483 7.372 1.00 92.12 77 ASN A O 1
ATOM 546 N N . VAL A 1 78 ? -1.360 -5.930 6.473 1.00 90.31 78 VAL A N 1
ATOM 547 C CA . VAL A 1 78 ? -1.517 -6.334 5.082 1.00 90.31 78 VAL A CA 1
ATOM 548 C C . VAL A 1 78 ? -0.314 -7.181 4.720 1.00 90.31 78 VAL A C 1
ATOM 550 O O . VAL A 1 78 ? 0.817 -6.687 4.738 1.00 90.31 78 VAL A O 1
ATOM 553 N N . THR A 1 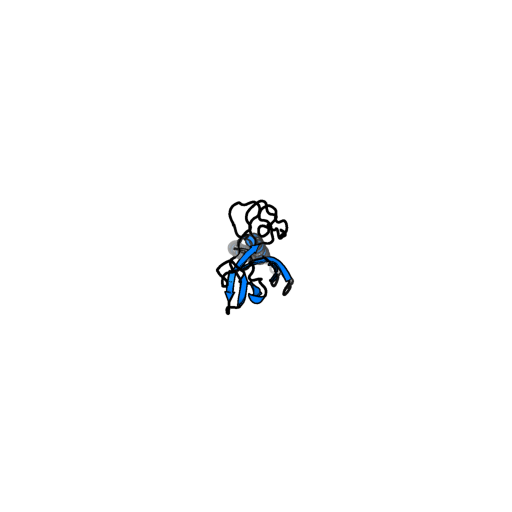79 ? -0.553 -8.447 4.406 1.00 88.81 79 THR A N 1
ATOM 554 C CA . THR A 1 79 ? 0.476 -9.347 3.897 1.00 88.81 79 THR A CA 1
ATOM 555 C C . THR A 1 79 ? 0.287 -9.571 2.405 1.00 88.81 79 THR A C 1
ATOM 557 O O . THR A 1 79 ? -0.837 -9.669 1.911 1.00 88.81 79 THR A O 1
ATOM 560 N N . ALA A 1 80 ? 1.394 -9.616 1.673 1.00 86.25 80 ALA A N 1
ATOM 561 C CA . ALA A 1 80 ? 1.400 -9.957 0.260 1.00 86.25 80 ALA A CA 1
ATOM 562 C C . ALA A 1 80 ? 2.706 -10.668 -0.096 1.00 86.25 80 ALA A C 1
ATOM 564 O O . ALA A 1 80 ? 3.672 -10.673 0.671 1.00 86.25 80 ALA A O 1
ATOM 565 N N . ASP A 1 81 ? 2.734 -11.272 -1.275 1.00 84.88 81 ASP A N 1
ATOM 566 C CA . ASP A 1 81 ? 3.958 -11.851 -1.803 1.00 84.88 81 ASP A CA 1
ATOM 567 C C . ASP A 1 81 ? 4.861 -10.739 -2.341 1.00 84.88 81 ASP A C 1
ATOM 569 O O . ASP A 1 81 ? 4.430 -9.914 -3.147 1.00 84.88 81 ASP A O 1
ATOM 573 N N . ARG A 1 82 ? 6.133 -10.740 -1.940 1.00 82.31 82 ARG A N 1
ATOM 574 C CA . ARG A 1 82 ? 7.149 -9.833 -2.474 1.00 82.31 82 ARG A CA 1
ATOM 575 C C . ARG A 1 82 ? 8.087 -10.597 -3.393 1.00 82.31 82 ARG A C 1
ATOM 577 O O . ARG A 1 82 ? 8.725 -11.562 -2.981 1.00 82.31 82 ARG A O 1
ATOM 584 N N . VAL A 1 83 ? 8.207 -10.140 -4.633 1.00 79.12 83 VAL A N 1
ATOM 585 C CA . VAL A 1 83 ? 9.177 -10.671 -5.598 1.00 79.12 83 VAL A CA 1
ATOM 586 C C . VAL A 1 83 ? 10.255 -9.621 -5.828 1.00 79.12 83 VAL A C 1
ATOM 588 O O . VAL A 1 83 ? 9.950 -8.485 -6.195 1.00 79.12 83 VAL A O 1
ATOM 591 N N . ASP A 1 84 ? 11.510 -9.993 -5.599 1.00 82.31 84 ASP A N 1
ATOM 592 C CA . ASP A 1 84 ? 12.666 -9.212 -6.031 1.00 82.31 84 ASP A CA 1
ATOM 593 C C . ASP A 1 84 ? 13.383 -9.904 -7.201 1.00 82.31 84 ASP A C 1
ATOM 595 O O . ASP A 1 84 ? 12.890 -10.879 -7.768 1.00 82.31 84 ASP A O 1
ATOM 599 N N . ALA A 1 85 ? 14.523 -9.359 -7.622 1.00 80.69 85 ALA A N 1
ATOM 600 C CA . ALA A 1 85 ? 15.240 -9.864 -8.789 1.00 80.69 85 ALA A CA 1
ATOM 601 C C . ALA A 1 85 ? 15.860 -11.266 -8.599 1.00 80.69 85 ALA A C 1
ATOM 603 O O . ALA A 1 85 ? 16.298 -11.853 -9.587 1.00 80.69 85 ALA A O 1
ATOM 604 N N . TRP A 1 86 ? 15.872 -11.823 -7.381 1.00 86.19 86 TRP A N 1
ATOM 605 C CA . TRP A 1 86 ? 16.480 -13.126 -7.083 1.00 86.19 86 TRP A CA 1
ATOM 606 C C . TRP A 1 86 ? 15.604 -14.061 -6.239 1.00 86.19 86 TRP A C 1
ATOM 608 O O . TRP A 1 86 ? 15.802 -15.272 -6.300 1.00 86.19 86 TRP A O 1
ATOM 618 N N . ASN A 1 87 ? 14.636 -13.544 -5.480 1.00 87.56 87 ASN A N 1
ATOM 619 C CA . ASN A 1 87 ? 13.820 -14.304 -4.538 1.00 87.56 87 ASN A CA 1
ATOM 620 C C . ASN A 1 87 ? 12.332 -13.929 -4.599 1.00 87.56 87 ASN A C 1
ATOM 622 O O . ASN A 1 87 ? 11.946 -12.807 -4.932 1.00 87.56 87 ASN A O 1
ATOM 626 N N . ARG A 1 88 ? 11.487 -14.884 -4.193 1.00 86.56 88 ARG A N 1
ATOM 627 C CA . ARG A 1 88 ? 10.066 -14.670 -3.898 1.00 86.56 88 ARG A CA 1
ATOM 628 C C . ARG A 1 88 ? 9.807 -14.966 -2.427 1.00 86.56 88 ARG A C 1
ATOM 630 O O . ARG A 1 88 ? 9.913 -16.111 -1.994 1.00 86.56 88 ARG A O 1
ATOM 637 N N . PHE A 1 89 ? 9.415 -13.943 -1.685 1.00 84.06 89 PHE A N 1
ATOM 638 C CA . PHE A 1 89 ? 8.985 -14.043 -0.298 1.00 84.06 89 PHE A CA 1
ATOM 639 C C . PHE A 1 89 ? 7.465 -14.137 -0.276 1.00 84.06 89 PHE A C 1
ATOM 641 O O . PHE A 1 89 ? 6.775 -13.238 -0.751 1.00 84.06 89 PHE A O 1
ATOM 648 N N . SER A 1 90 ? 6.943 -15.258 0.215 1.00 85.88 90 SER A N 1
ATOM 649 C CA . SER A 1 90 ? 5.496 -15.457 0.311 1.00 85.88 90 SER A CA 1
ATOM 650 C C . SER A 1 90 ? 4.982 -14.916 1.642 1.00 85.88 90 SER A C 1
ATOM 652 O O . SER A 1 90 ? 5.619 -15.147 2.670 1.00 85.88 90 SER A O 1
ATOM 654 N N . ASN A 1 91 ? 3.821 -14.255 1.632 1.00 84.50 91 ASN A N 1
ATOM 655 C CA . ASN A 1 91 ? 3.130 -13.780 2.840 1.00 84.50 91 ASN A CA 1
ATOM 656 C C . ASN A 1 91 ? 3.975 -12.844 3.744 1.00 84.50 91 ASN A C 1
ATOM 658 O O . ASN A 1 91 ? 4.003 -12.998 4.967 1.00 84.50 91 ASN A O 1
ATOM 662 N N . GLU A 1 92 ? 4.668 -11.868 3.153 1.00 87.62 92 GLU A N 1
ATOM 663 C CA . GLU A 1 92 ? 5.447 -10.860 3.885 1.00 87.62 92 GLU A CA 1
ATOM 664 C C . GLU A 1 92 ? 4.550 -9.665 4.270 1.00 87.62 92 GLU A C 1
ATOM 666 O O . GLU A 1 92 ? 3.696 -9.259 3.475 1.00 87.62 92 GLU A O 1
ATOM 671 N N . PRO A 1 93 ? 4.700 -9.069 5.469 1.00 86.69 93 PRO A N 1
ATOM 672 C CA . PRO A 1 93 ? 3.963 -7.862 5.835 1.00 86.69 93 PRO A CA 1
ATOM 673 C C . PRO A 1 93 ? 4.421 -6.663 4.993 1.00 86.69 93 PRO A C 1
ATOM 675 O O . PRO A 1 93 ? 5.518 -6.140 5.177 1.00 86.69 93 PRO A O 1
ATOM 678 N N . VAL A 1 94 ? 3.556 -6.199 4.090 1.00 84.94 94 VAL A N 1
ATOM 679 C CA . VAL A 1 94 ? 3.799 -5.022 3.237 1.00 84.94 94 VAL A CA 1
ATOM 680 C C . VAL A 1 94 ? 3.446 -3.730 3.973 1.00 84.94 94 VAL A C 1
ATOM 682 O O . VAL A 1 94 ? 4.096 -2.700 3.799 1.00 84.94 94 VAL A O 1
ATOM 685 N N . GLY A 1 95 ? 2.419 -3.771 4.821 1.00 87.62 95 GLY A N 1
ATOM 686 C CA . GLY A 1 95 ? 1.950 -2.599 5.548 1.00 87.62 95 GLY A CA 1
ATOM 687 C C . GLY A 1 95 ? 0.835 -2.923 6.527 1.00 87.62 95 GLY A C 1
ATOM 688 O O . GLY A 1 95 ? 0.661 -4.067 6.942 1.00 87.62 95 GLY A O 1
ATOM 689 N N . ALA A 1 96 ? 0.077 -1.904 6.919 1.00 91.38 96 ALA A N 1
ATOM 690 C CA . ALA A 1 96 ? -1.072 -2.070 7.793 1.00 91.38 96 ALA A CA 1
ATOM 691 C C . ALA A 1 96 ? -2.171 -1.063 7.446 1.00 91.38 96 ALA A C 1
ATOM 693 O O . ALA A 1 96 ? -1.894 0.046 6.983 1.00 91.38 96 ALA A O 1
ATOM 694 N N . VAL A 1 97 ? -3.412 -1.456 7.715 1.00 93.19 97 VAL A N 1
ATOM 695 C CA . VAL A 1 97 ? -4.619 -0.663 7.469 1.00 93.19 97 VAL A CA 1
ATOM 696 C C . VAL A 1 97 ? -5.480 -0.604 8.723 1.00 93.19 97 VAL A C 1
ATOM 698 O O . VAL A 1 97 ? -5.551 -1.563 9.493 1.00 93.19 97 VAL A O 1
ATOM 701 N N . PHE A 1 98 ? -6.145 0.527 8.930 1.00 93.25 98 PHE A N 1
ATOM 702 C CA . PHE A 1 98 ? -7.228 0.650 9.895 1.00 93.25 98 PHE A CA 1
ATOM 703 C C . PHE A 1 98 ? -8.548 0.354 9.203 1.00 93.25 98 PHE A C 1
ATOM 705 O O . PHE A 1 98 ? -8.879 0.988 8.209 1.00 93.25 98 PHE A O 1
ATOM 712 N N . LEU A 1 99 ? -9.315 -0.579 9.749 1.00 93.62 99 LEU A N 1
ATOM 713 C CA . LEU A 1 99 ? -10.655 -0.906 9.285 1.00 93.62 99 LEU A CA 1
ATOM 714 C C . LEU A 1 99 ? -11.666 -0.506 10.351 1.00 93.62 99 LEU A C 1
ATOM 716 O O . LEU A 1 99 ? -11.483 -0.813 11.531 1.00 93.62 99 LEU A O 1
ATOM 720 N N . ARG A 1 100 ? -12.748 0.153 9.938 1.00 91.69 100 ARG A N 1
ATOM 721 C CA . ARG A 1 100 ? -13.892 0.445 10.807 1.00 91.69 100 ARG A CA 1
ATOM 722 C C . ARG A 1 100 ? -15.206 0.263 10.071 1.00 91.69 100 ARG A C 1
ATOM 724 O O . ARG A 1 100 ? -15.290 0.510 8.870 1.00 91.69 100 ARG A O 1
ATOM 731 N N . ARG A 1 101 ? -16.253 -0.101 10.802 1.00 91.06 101 ARG A N 1
ATOM 732 C CA . ARG A 1 101 ? -17.620 -0.077 10.274 1.00 91.06 101 ARG A CA 1
ATOM 733 C C . ARG A 1 101 ? -18.157 1.348 10.287 1.00 91.06 101 ARG A C 1
ATOM 735 O O . ARG A 1 101 ? -17.829 2.128 11.180 1.00 91.06 101 ARG A O 1
ATOM 742 N N . ILE A 1 102 ? -18.961 1.690 9.285 1.00 86.94 102 ILE A N 1
ATOM 743 C CA . ILE A 1 102 ? -19.618 2.997 9.228 1.00 86.94 102 ILE A CA 1
ATOM 744 C C . ILE A 1 102 ? -20.875 2.947 10.113 1.00 86.94 102 ILE A C 1
ATOM 746 O O . ILE A 1 102 ? -21.735 2.090 9.878 1.00 86.94 102 ILE A O 1
ATOM 750 N N . PRO A 1 103 ? -21.025 3.854 11.098 1.00 80.25 103 PRO A N 1
ATOM 751 C CA . PRO A 1 103 ? -22.235 3.927 11.912 1.00 80.25 103 PRO A CA 1
ATOM 752 C C . PRO A 1 103 ? -23.484 4.085 11.032 1.00 80.25 103 PRO A C 1
ATOM 754 O O . PRO A 1 103 ? -23.512 4.909 10.118 1.00 80.25 103 PRO A O 1
ATOM 757 N N . GLY A 1 104 ? -24.510 3.267 11.274 1.00 77.56 104 GLY A N 1
ATOM 758 C CA . GLY A 1 104 ? -25.766 3.286 10.511 1.00 77.56 104 GLY A CA 1
ATOM 759 C C . GLY A 1 104 ? -25.759 2.516 9.181 1.00 77.56 104 GLY A C 1
ATOM 760 O O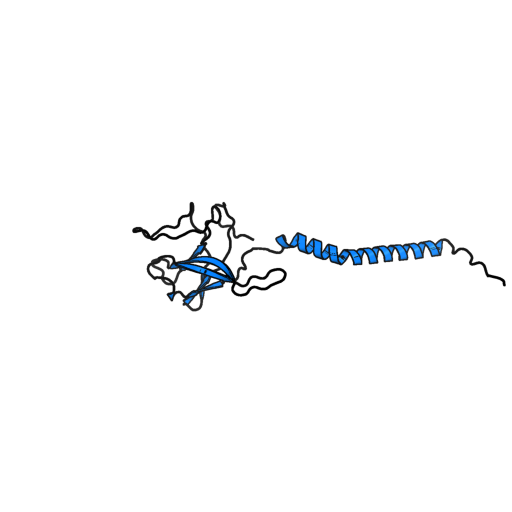 . GLY A 1 104 ? -26.812 2.389 8.564 1.00 77.56 104 GLY A O 1
ATOM 761 N N . GLN A 1 105 ? -24.622 1.963 8.737 1.00 81.62 105 GLN A N 1
ATOM 762 C CA . GLN A 1 105 ? -24.536 1.103 7.546 1.00 81.62 105 GLN A CA 1
ATOM 763 C C . GLN A 1 105 ? -23.660 -0.132 7.839 1.00 81.62 105 GLN A C 1
ATOM 765 O O . GLN A 1 105 ? -22.469 -0.127 7.526 1.00 81.62 105 GLN A O 1
ATOM 770 N N . PRO A 1 106 ? -24.226 -1.224 8.395 1.00 71.69 106 PRO A N 1
ATOM 771 C CA . PRO A 1 106 ? -23.447 -2.381 8.856 1.00 71.69 106 PRO A CA 1
ATOM 772 C C . PRO A 1 106 ? -22.725 -3.130 7.725 1.00 71.69 106 PRO A C 1
ATOM 774 O O . PRO A 1 106 ? -21.732 -3.812 7.978 1.00 71.69 106 PRO A O 1
ATOM 777 N N . ALA A 1 107 ? -23.205 -2.972 6.486 1.00 76.31 107 ALA A N 1
ATOM 778 C CA . ALA A 1 107 ? -22.634 -3.551 5.273 1.00 76.31 107 ALA A CA 1
ATOM 779 C C . ALA A 1 107 ? -21.573 -2.660 4.598 1.00 76.31 107 ALA A C 1
ATOM 781 O O . ALA A 1 107 ? -21.137 -2.977 3.496 1.00 76.31 107 ALA A O 1
ATOM 782 N N . LYS A 1 108 ? -21.165 -1.538 5.209 1.00 84.75 108 LYS A N 1
ATOM 783 C CA . LYS A 1 108 ? -20.071 -0.701 4.700 1.00 84.75 108 LYS A CA 1
ATOM 784 C C . LYS A 1 108 ? -18.936 -0.600 5.708 1.00 84.75 108 LYS A C 1
ATOM 786 O O . LYS A 1 108 ? -19.139 -0.343 6.895 1.00 84.75 108 LYS A O 1
ATOM 791 N N . VAL A 1 109 ? -17.725 -0.759 5.192 1.00 91.00 109 VAL A N 1
ATOM 792 C CA . VAL A 1 109 ? -16.475 -0.660 5.942 1.00 91.00 109 VAL A CA 1
ATOM 793 C C . VAL A 1 109 ? -15.639 0.443 5.313 1.00 91.00 109 VAL A C 1
ATOM 795 O O . VAL A 1 109 ? -15.502 0.492 4.095 1.00 91.00 109 VAL A O 1
ATOM 798 N N . ALA A 1 110 ? -15.090 1.318 6.148 1.00 91.00 110 ALA A N 1
ATOM 799 C CA . ALA A 1 110 ? -14.091 2.294 5.742 1.00 91.00 110 ALA A CA 1
ATOM 800 C C . ALA A 1 110 ? -12.698 1.755 6.084 1.00 91.00 110 ALA A C 1
ATOM 802 O O . ALA A 1 110 ? -12.476 1.268 7.200 1.00 91.00 110 ALA A O 1
ATOM 803 N N . ALA A 1 111 ? -11.774 1.855 5.130 1.00 93.12 111 ALA A N 1
ATOM 804 C CA . ALA A 1 111 ? -10.376 1.491 5.308 1.00 93.12 111 ALA A CA 1
ATOM 805 C C . ALA A 1 111 ? -9.487 2.727 5.212 1.00 93.12 111 ALA A C 1
ATOM 807 O O . ALA A 1 111 ? -9.628 3.527 4.290 1.00 93.12 111 ALA A O 1
ATOM 808 N N . PHE A 1 112 ? -8.539 2.853 6.135 1.00 91.62 112 PHE A N 1
ATOM 809 C CA . PHE A 1 112 ? -7.576 3.945 6.165 1.00 91.62 112 PHE A CA 1
ATOM 810 C C . PHE A 1 112 ? -6.146 3.424 6.229 1.00 91.62 112 PHE A C 1
ATOM 812 O O . PHE A 1 112 ? -5.860 2.407 6.865 1.00 91.62 112 PHE A O 1
ATOM 819 N N . GLN A 1 113 ? -5.234 4.155 5.603 1.00 90.69 113 GLN A N 1
ATOM 820 C CA . GLN A 1 113 ? -3.802 3.898 5.687 1.00 90.69 113 GLN A CA 1
ATOM 821 C C . GLN A 1 113 ? -3.277 4.185 7.108 1.00 90.69 113 GLN A C 1
ATOM 823 O O . GLN A 1 113 ? -3.582 5.224 7.687 1.00 90.69 113 GLN A O 1
ATOM 828 N N . VAL A 1 114 ? -2.434 3.302 7.663 1.00 91.88 114 VAL A N 1
ATOM 829 C CA . VAL A 1 114 ? -1.749 3.534 8.962 1.00 91.88 114 VAL A CA 1
ATOM 830 C C . VAL A 1 114 ? -0.597 4.547 8.837 1.00 91.88 114 VAL A C 1
ATOM 832 O O . VAL A 1 114 ? -0.132 5.132 9.811 1.00 91.88 114 VAL A O 1
ATOM 835 N N . THR A 1 115 ? -0.095 4.753 7.631 1.00 90.25 115 THR A N 1
ATOM 836 C CA . THR A 1 115 ? 0.961 5.713 7.322 1.00 90.25 115 THR A CA 1
ATOM 837 C C . THR A 1 115 ? 0.382 7.120 7.196 1.00 90.25 115 THR A C 1
ATOM 839 O O . THR A 1 115 ? -0.480 7.365 6.356 1.00 90.25 115 THR A O 1
ATOM 842 N N . CYS A 1 116 ? 0.883 8.060 8.000 1.00 89.19 116 CYS A N 1
ATOM 843 C CA . CYS A 1 116 ? 0.485 9.461 7.926 1.00 89.19 116 CYS A CA 1
ATOM 844 C C . CYS A 1 116 ? 0.897 10.075 6.572 1.00 89.19 116 CYS A C 1
ATOM 846 O O . CYS A 1 116 ? 2.084 10.021 6.228 1.00 89.19 116 CYS A O 1
ATOM 848 N N . PRO A 1 117 ? -0.016 10.753 5.853 1.00 87.06 117 PRO A N 1
ATOM 849 C CA . PRO A 1 117 ? 0.283 11.399 4.570 1.00 87.06 117 PRO A CA 1
ATOM 850 C C . PRO A 1 117 ? 1.269 12.575 4.665 1.00 87.06 117 PRO A C 1
ATOM 852 O O . PRO A 1 117 ? 1.781 13.026 3.646 1.00 87.06 117 PRO A O 1
ATOM 855 N N . HIS A 1 118 ? 1.560 13.094 5.863 1.00 85.75 118 HIS A N 1
ATOM 856 C CA . HIS A 1 118 ? 2.518 14.190 6.035 1.00 85.75 118 HIS A CA 1
ATOM 857 C C . HIS A 1 118 ? 3.960 13.727 5.780 1.00 85.75 118 HIS A C 1
ATOM 859 O O . HIS A 1 118 ? 4.595 14.169 4.826 1.00 85.75 118 HIS A O 1
ATOM 865 N N . ALA A 1 119 ? 4.459 12.818 6.620 1.00 86.81 119 ALA A N 1
ATOM 866 C CA . ALA A 1 119 ? 5.867 12.412 6.629 1.00 86.81 119 ALA A CA 1
ATOM 867 C C . ALA A 1 119 ? 6.070 10.888 6.651 1.00 86.81 119 ALA A C 1
ATOM 869 O O . ALA A 1 119 ? 7.194 10.418 6.782 1.00 86.81 119 ALA A O 1
ATOM 870 N N . GLY A 1 120 ? 4.998 10.099 6.539 1.00 87.88 120 GLY A N 1
ATOM 871 C CA . GLY A 1 120 ? 5.094 8.642 6.532 1.00 87.88 120 GLY A CA 1
ATOM 872 C C . GLY A 1 120 ? 5.196 7.988 7.916 1.00 87.88 120 GLY A C 1
ATOM 873 O O . GLY A 1 120 ? 5.407 6.781 8.004 1.00 87.88 120 GLY A O 1
ATOM 874 N N . CYS A 1 121 ? 5.036 8.747 9.002 1.00 89.62 121 CYS A N 1
ATOM 875 C CA . CYS A 1 121 ? 5.034 8.201 10.361 1.00 89.62 121 CYS A CA 1
ATOM 876 C C . CYS A 1 121 ? 3.857 7.237 10.576 1.00 89.62 121 CYS A C 1
ATOM 878 O O . CYS A 1 121 ? 2.768 7.453 10.039 1.00 89.62 121 CYS A O 1
ATOM 880 N N . ALA A 1 122 ? 4.052 6.202 11.394 1.00 87.88 122 ALA A N 1
ATOM 881 C CA . ALA A 1 122 ? 2.965 5.316 11.796 1.00 87.88 122 ALA A CA 1
ATOM 882 C C . ALA A 1 122 ? 2.011 6.053 12.743 1.00 87.88 122 ALA A C 1
ATOM 884 O O . ALA A 1 122 ? 2.436 6.577 13.774 1.00 87.88 122 ALA A O 1
ATOM 885 N N . ILE A 1 123 ? 0.727 6.083 12.399 1.00 89.12 123 ILE A N 1
ATOM 886 C CA . ILE A 1 123 ? -0.303 6.678 13.246 1.00 89.12 123 ILE A CA 1
ATOM 887 C C . ILE A 1 123 ? -0.855 5.635 14.213 1.00 89.12 123 ILE A C 1
ATOM 889 O O . ILE A 1 123 ? -1.044 4.464 13.871 1.00 89.12 123 ILE A O 1
ATOM 893 N N . ASN A 1 124 ? -1.157 6.099 15.418 1.00 87.19 124 ASN A N 1
ATOM 894 C CA . ASN A 1 124 ? -1.884 5.331 16.413 1.00 87.19 124 ASN A CA 1
ATOM 895 C C . ASN A 1 124 ? -3.282 5.924 16.585 1.00 87.19 124 ASN A C 1
ATOM 897 O O . ASN A 1 124 ? -3.489 7.129 16.406 1.00 87.19 124 ASN A O 1
ATOM 901 N N . PHE A 1 125 ? -4.227 5.054 16.924 1.00 88.00 125 PHE A N 1
ATOM 902 C CA . PHE A 1 125 ? -5.568 5.436 17.334 1.00 88.00 125 PHE A CA 1
ATOM 903 C C . PHE A 1 125 ? -5.627 5.448 18.860 1.00 88.00 125 PHE A C 1
ATOM 905 O O . PHE A 1 125 ? -5.272 4.454 19.493 1.00 88.00 125 PHE A O 1
ATOM 912 N N . GLU A 1 126 ? -6.068 6.563 19.433 1.00 87.06 126 GLU A N 1
ATOM 913 C CA . GLU A 1 126 ? -6.331 6.683 20.865 1.00 87.06 126 GLU A CA 1
ATOM 914 C C . GLU A 1 126 ? -7.844 6.822 21.076 1.00 87.06 126 GLU A C 1
ATOM 916 O O . GLU A 1 126 ? -8.435 7.775 20.554 1.00 87.06 126 GLU A O 1
ATOM 921 N N . PRO A 1 127 ? -8.490 5.889 21.798 1.00 84.50 127 PRO A N 1
ATOM 922 C CA . PRO A 1 127 ? -9.890 6.030 22.165 1.00 84.50 127 PRO A CA 1
ATOM 923 C C . PRO A 1 127 ? -10.035 7.170 23.179 1.00 84.50 127 PRO A C 1
ATOM 925 O O . PRO A 1 127 ? -9.328 7.228 24.181 1.00 84.50 127 PRO A O 1
ATOM 928 N N . THR A 1 128 ? -10.964 8.082 22.916 1.00 80.81 128 THR A N 1
ATOM 929 C CA . THR A 1 128 ? -11.325 9.193 23.805 1.00 80.81 128 THR A CA 1
ATOM 930 C C . THR A 1 128 ? -12.824 9.134 24.078 1.00 80.81 128 THR A C 1
ATOM 932 O O . THR A 1 128 ? -13.564 8.511 23.315 1.00 80.81 128 THR A O 1
ATOM 935 N N . GLU A 1 129 ? -13.297 9.824 25.117 1.00 74.31 129 GLU A N 1
ATOM 936 C CA . GLU A 1 129 ? -14.731 9.902 25.459 1.00 74.31 129 GLU A CA 1
ATOM 937 C C . GLU A 1 129 ? -15.605 10.454 24.312 1.00 74.31 129 GLU A C 1
ATOM 939 O O . GLU A 1 129 ? -16.812 10.247 24.286 1.00 74.31 129 GLU A O 1
ATOM 944 N N . GLN A 1 130 ? -14.989 11.126 23.334 1.00 72.31 130 GLN A N 1
ATOM 945 C CA . GLN A 1 130 ? -15.637 11.747 22.176 1.00 72.31 130 GLN A CA 1
ATOM 946 C C . GLN A 1 130 ? -15.555 10.888 20.896 1.00 72.31 130 GLN A C 1
ATOM 948 O O . GLN A 1 130 ? -15.822 11.392 19.807 1.00 72.31 130 GLN A O 1
ATOM 953 N N . GLY A 1 131 ? -15.169 9.609 20.997 1.00 70.81 131 GLY A N 1
ATOM 954 C CA . GLY A 1 131 ? -15.093 8.682 19.854 1.00 70.81 131 GLY A CA 1
ATOM 955 C C . GLY A 1 131 ? -13.684 8.434 19.295 1.00 70.81 131 GLY A C 1
ATOM 956 O O . GLY A 1 131 ? -13.535 7.772 18.269 1.00 70.81 131 GLY A O 1
ATOM 957 N N . GLY A 1 132 ? -12.644 8.914 19.982 1.00 82.25 132 GLY A N 1
ATOM 958 C CA . GLY A 1 132 ? -11.241 8.678 19.638 1.00 82.25 132 GLY A CA 1
ATOM 959 C C . GLY A 1 132 ? -10.676 9.582 18.545 1.00 82.25 132 GLY A C 1
ATOM 960 O O . GLY A 1 132 ? -11.396 10.266 17.820 1.00 82.25 132 GLY A O 1
ATOM 961 N N . ARG A 1 133 ? -9.345 9.607 18.435 1.00 84.00 133 ARG A N 1
ATOM 962 C CA . ARG A 1 133 ? -8.629 10.403 17.427 1.00 84.00 133 ARG A CA 1
ATOM 963 C C . ARG A 1 133 ? -7.431 9.660 16.854 1.00 84.00 133 ARG A C 1
ATOM 965 O O . ARG A 1 133 ? -6.787 8.857 17.528 1.00 84.00 133 ARG A O 1
ATOM 972 N N . PHE A 1 134 ? -7.108 9.995 15.610 1.00 85.94 134 PHE A N 1
ATOM 973 C CA . PHE A 1 134 ? -5.846 9.629 14.979 1.00 85.94 134 PHE A CA 1
ATOM 974 C C . PHE A 1 134 ? -4.862 10.787 15.110 1.00 85.94 134 PHE A C 1
ATOM 976 O O . PHE A 1 134 ? -5.215 11.942 14.874 1.00 85.94 134 PHE A O 1
ATOM 983 N N . PHE A 1 135 ? -3.612 10.484 15.448 1.00 82.19 135 PHE A N 1
ATOM 984 C CA . PHE A 1 135 ? -2.549 11.487 15.491 1.00 82.19 135 PHE A CA 1
ATOM 985 C C . PHE A 1 135 ? -1.981 11.726 14.090 1.00 82.19 135 PHE A C 1
ATOM 987 O O . PHE A 1 135 ? -0.976 11.135 13.700 1.00 82.19 135 PHE A O 1
ATOM 994 N N . SER A 1 136 ? -2.645 12.584 13.318 1.00 79.00 136 SER A N 1
ATOM 995 C CA . SER A 1 136 ? -2.183 13.029 12.002 1.00 79.00 136 SER A CA 1
ATOM 996 C C . SER A 1 136 ? -2.474 14.526 11.826 1.00 79.00 136 SER A C 1
ATOM 998 O O . SER A 1 136 ? -3.556 14.966 12.208 1.00 79.00 136 SER A O 1
ATOM 1000 N N . PRO A 1 137 ? -1.561 15.325 11.234 1.00 78.06 137 PRO A N 1
ATOM 1001 C CA . PRO A 1 137 ? -1.807 16.747 10.957 1.00 78.06 137 PRO A CA 1
ATOM 1002 C C . PRO A 1 137 ? -2.946 17.016 9.959 1.00 78.06 137 PRO A C 1
ATOM 1004 O O . PRO A 1 137 ? -3.402 18.148 9.838 1.00 78.06 137 PRO A O 1
ATOM 1007 N N . ARG A 1 138 ? -3.369 15.992 9.210 1.00 79.94 138 ARG A N 1
ATOM 1008 C CA . ARG A 1 138 ? -4.458 16.033 8.222 1.00 79.94 138 ARG A CA 1
ATOM 1009 C C . ARG A 1 138 ? -5.257 14.732 8.222 1.00 79.94 138 ARG A C 1
ATOM 1011 O O . ARG A 1 138 ? -4.793 13.726 8.768 1.00 79.94 138 ARG A O 1
ATOM 1018 N N . ASP A 1 139 ? -6.384 14.743 7.517 1.00 83.00 139 ASP A N 1
ATOM 1019 C CA . ASP A 1 139 ? -7.202 13.556 7.272 1.00 83.00 139 ASP A CA 1
ATOM 1020 C C . ASP A 1 139 ? -6.395 12.425 6.627 1.00 83.00 139 ASP A C 1
ATOM 1022 O O . ASP A 1 139 ? -5.496 12.649 5.806 1.00 83.00 139 ASP A O 1
ATOM 1026 N N . MET A 1 140 ? -6.723 11.198 7.032 1.00 85.88 140 MET A N 1
ATOM 1027 C CA . MET A 1 140 ? -6.072 9.988 6.543 1.00 85.88 140 MET A CA 1
ATOM 1028 C C . MET A 1 140 ? -6.467 9.669 5.102 1.00 85.88 140 MET A C 1
ATOM 1030 O O . MET A 1 140 ? -7.545 10.033 4.617 1.00 85.88 140 MET A O 1
ATOM 1034 N N . ASP A 1 141 ? -5.603 8.907 4.439 1.00 88.19 141 ASP A N 1
ATOM 1035 C CA . ASP A 1 141 ? -5.899 8.386 3.116 1.00 88.19 141 ASP A CA 1
ATOM 1036 C C . ASP A 1 141 ? -6.828 7.179 3.221 1.00 88.19 141 ASP A C 1
ATOM 1038 O O . ASP A 1 141 ? -6.565 6.220 3.950 1.00 88.19 141 ASP A O 1
ATOM 1042 N N . GLU A 1 142 ? -7.935 7.266 2.493 1.00 90.00 142 GLU A N 1
ATOM 1043 C CA . GLU A 1 142 ? -8.955 6.227 2.420 1.00 90.00 142 GLU A CA 1
ATOM 1044 C C . GLU A 1 142 ? -8.596 5.257 1.299 1.00 90.00 142 GLU A C 1
ATOM 1046 O O . GLU A 1 142 ? -8.149 5.676 0.227 1.00 90.00 142 GLU A O 1
ATOM 1051 N N . LEU A 1 143 ? -8.770 3.969 1.569 1.00 91.31 143 LEU A N 1
ATOM 1052 C CA . LEU A 1 143 ? -8.488 2.883 0.640 1.00 91.31 143 LEU A CA 1
ATOM 1053 C C . LEU A 1 143 ? -9.797 2.312 0.098 1.00 91.31 143 LEU A C 1
ATOM 1055 O O . LEU A 1 143 ? -10.812 2.284 0.794 1.00 91.31 143 LEU A O 1
ATOM 1059 N N . GLU A 1 144 ? -9.762 1.824 -1.139 1.00 90.25 144 GLU A N 1
ATOM 1060 C CA . GLU A 1 144 ? -10.911 1.150 -1.740 1.00 90.25 144 GLU A CA 1
ATOM 1061 C C . GLU A 1 144 ? -11.142 -0.203 -1.056 1.00 90.25 144 GLU A C 1
ATOM 1063 O O . GLU A 1 144 ? -10.211 -1.001 -0.894 1.00 90.25 144 GLU A O 1
ATOM 1068 N N . VAL A 1 145 ? -12.393 -0.448 -0.662 1.00 91.62 145 VAL A N 1
ATOM 1069 C CA . VAL A 1 145 ? -12.820 -1.670 0.020 1.00 91.62 145 VAL A CA 1
ATOM 1070 C C . VAL A 1 145 ? -13.898 -2.362 -0.795 1.00 91.62 145 VAL A C 1
ATOM 1072 O O . VAL A 1 145 ? -14.902 -1.754 -1.160 1.00 91.62 145 VAL A O 1
ATOM 1075 N N . GLU A 1 146 ? -13.721 -3.659 -1.004 1.00 90.56 146 GLU A N 1
ATOM 1076 C CA . GLU A 1 146 ? -14.721 -4.551 -1.571 1.00 90.56 146 GLU A CA 1
ATOM 1077 C C . GLU A 1 146 ? -15.082 -5.617 -0.530 1.00 90.56 146 GLU A C 1
ATOM 1079 O O . GLU A 1 146 ? -14.205 -6.245 0.066 1.00 90.56 146 GLU A O 1
ATOM 1084 N N . ILE A 1 147 ? -16.378 -5.835 -0.299 1.00 89.38 147 ILE A N 1
ATOM 1085 C CA . ILE A 1 147 ? -16.849 -6.924 0.562 1.00 89.38 147 ILE A CA 1
ATOM 1086 C C . ILE A 1 147 ? -17.292 -8.075 -0.335 1.00 89.38 147 ILE A C 1
ATOM 1088 O O . ILE A 1 147 ? -18.288 -7.966 -1.049 1.00 89.38 147 ILE A O 1
ATOM 1092 N N . ARG A 1 148 ? -16.564 -9.191 -0.281 1.00 88.81 148 ARG A N 1
ATOM 1093 C CA . ARG A 1 148 ? -16.874 -10.409 -1.038 1.00 88.81 148 ARG A CA 1
ATOM 1094 C C . ARG A 1 148 ? -17.563 -11.426 -0.146 1.00 88.81 148 ARG A C 1
ATOM 1096 O O . ARG A 1 148 ? -17.288 -11.512 1.050 1.00 88.81 148 ARG A O 1
ATOM 1103 N N . ASN A 1 149 ? -18.468 -12.210 -0.730 1.00 84.50 149 ASN A N 1
ATOM 1104 C CA . ASN A 1 149 ? -19.167 -13.294 -0.030 1.00 84.50 149 ASN A CA 1
ATOM 1105 C C . ASN A 1 149 ? -19.854 -12.842 1.277 1.00 84.50 149 ASN A C 1
ATOM 1107 O O . ASN A 1 149 ? -19.937 -13.610 2.229 1.00 84.50 149 ASN A O 1
ATOM 1111 N N . GLN A 1 150 ? -20.289 -11.575 1.343 1.00 81.38 150 GLN A N 1
ATOM 1112 C CA . GLN A 1 150 ? -20.956 -10.937 2.492 1.00 81.38 150 GLN A CA 1
ATOM 1113 C C . GLN A 1 150 ? -2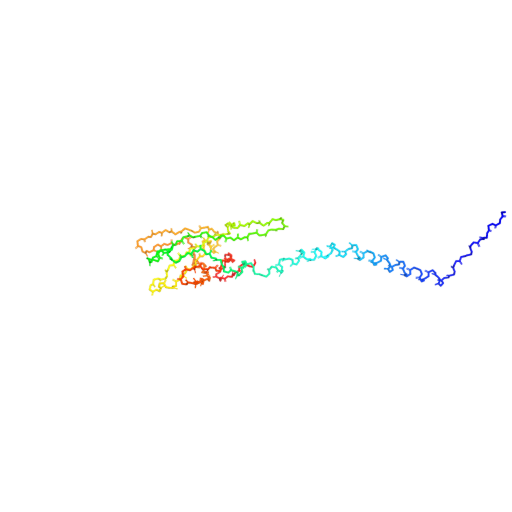0.156 -10.884 3.811 1.00 81.38 150 GLN A C 1
ATOM 1115 O O . GLN A 1 150 ? -20.657 -10.336 4.790 1.00 81.38 150 GLN A O 1
ATOM 1120 N N . ASN A 1 151 ? -18.921 -11.392 3.848 1.00 87.69 151 ASN A N 1
ATOM 1121 C CA . ASN A 1 151 ? -18.115 -11.453 5.069 1.00 87.69 151 ASN A CA 1
ATOM 1122 C C . ASN A 1 151 ? -16.644 -11.087 4.847 1.00 87.69 151 ASN A C 1
ATOM 1124 O O . ASN A 1 151 ? -15.997 -10.590 5.758 1.00 87.69 151 ASN A O 1
ATOM 1128 N N . GLU A 1 152 ? -16.079 -11.316 3.664 1.00 91.19 152 GLU A N 1
ATOM 1129 C CA . GLU A 1 152 ? -14.652 -11.097 3.438 1.00 91.19 152 GLU A CA 1
ATOM 1130 C C . GLU A 1 152 ? -14.373 -9.655 3.036 1.00 91.19 152 GLU A C 1
ATOM 1132 O O . GLU A 1 152 ? -14.930 -9.158 2.061 1.00 91.19 152 GLU A O 1
ATOM 1137 N N . ILE A 1 153 ? -13.463 -9.005 3.754 1.00 91.88 153 ILE A N 1
ATOM 1138 C CA . ILE A 1 153 ? -13.034 -7.641 3.472 1.00 91.88 153 ILE A CA 1
ATOM 1139 C C . ILE A 1 153 ? -11.765 -7.702 2.638 1.00 91.88 153 ILE A C 1
ATOM 1141 O O . ILE A 1 153 ? -10.707 -8.161 3.088 1.00 91.88 153 ILE A O 1
ATOM 1145 N N . TRP A 1 154 ? -11.891 -7.202 1.420 1.00 92.19 154 TRP A N 1
ATOM 1146 C CA . TRP A 1 154 ? -10.812 -7.061 0.470 1.00 92.19 154 TRP A CA 1
ATOM 1147 C C . TRP A 1 154 ? -10.477 -5.581 0.323 1.00 92.19 154 TRP A C 1
ATOM 1149 O O . TRP A 1 154 ? -11.367 -4.751 0.158 1.00 92.19 154 TRP A O 1
ATOM 1159 N N . VAL A 1 155 ? -9.197 -5.238 0.416 1.00 92.00 155 VAL A N 1
ATOM 1160 C CA . VAL A 1 155 ? -8.736 -3.847 0.358 1.00 92.00 155 VAL A CA 1
ATOM 1161 C C . VAL A 1 155 ? -7.739 -3.710 -0.775 1.00 92.00 155 VAL A C 1
ATOM 1163 O O . VAL A 1 155 ? -6.819 -4.522 -0.900 1.00 92.00 155 VAL A O 1
ATOM 1166 N N . ARG A 1 156 ? -7.900 -2.670 -1.596 1.00 90.75 156 ARG A N 1
ATOM 1167 C CA . ARG A 1 156 ? -6.873 -2.279 -2.561 1.00 90.75 156 ARG A CA 1
ATOM 1168 C C . ARG A 1 156 ? -5.798 -1.530 -1.790 1.00 90.75 156 ARG A C 1
ATOM 1170 O O . ARG A 1 156 ? -5.904 -0.326 -1.559 1.00 90.75 156 ARG A O 1
ATOM 1177 N N . PHE A 1 157 ? -4.801 -2.265 -1.310 1.00 88.44 157 PHE A N 1
ATOM 1178 C CA . PHE A 1 157 ? -3.717 -1.665 -0.551 1.00 88.44 157 PHE A CA 1
ATOM 1179 C C . PHE A 1 157 ? -2.796 -0.903 -1.493 1.00 88.44 157 PHE A C 1
ATOM 1181 O O . PHE A 1 157 ? -2.211 -1.504 -2.385 1.00 88.44 157 PHE A O 1
ATOM 1188 N N . GLN A 1 158 ? -2.651 0.402 -1.276 1.00 86.62 158 GLN A N 1
ATOM 1189 C CA . GLN A 1 158 ? -1.759 1.237 -2.067 1.00 86.62 158 GLN A CA 1
ATOM 1190 C C . GLN A 1 158 ? -1.024 2.259 -1.215 1.00 86.62 158 GLN A C 1
ATOM 1192 O O . GLN A 1 158 ? -1.523 2.709 -0.184 1.00 86.62 158 GLN A O 1
ATOM 1197 N N . HIS A 1 159 ? 0.175 2.634 -1.650 1.00 85.69 159 HIS A N 1
ATOM 1198 C CA . HIS A 1 159 ? 0.915 3.733 -1.043 1.00 85.69 159 HIS A CA 1
ATOM 1199 C C . HIS A 1 159 ? 0.503 5.051 -1.690 1.00 85.69 159 HIS A C 1
ATOM 1201 O O . HIS A 1 159 ? 0.195 5.092 -2.877 1.00 85.69 159 HIS A O 1
ATOM 1207 N N . PHE A 1 160 ? 0.534 6.135 -0.923 1.00 86.50 160 PHE A N 1
ATOM 1208 C CA . PHE A 1 160 ? 0.267 7.481 -1.420 1.00 86.50 160 PHE A CA 1
ATOM 1209 C C . PHE A 1 160 ? 1.543 8.320 -1.381 1.00 86.50 160 PHE A C 1
ATOM 1211 O O . PHE A 1 160 ? 2.468 8.047 -0.607 1.00 86.50 160 PHE A O 1
ATOM 1218 N N . VAL A 1 161 ? 1.615 9.329 -2.246 1.00 86.31 161 VAL A N 1
ATOM 1219 C CA . VAL A 1 161 ? 2.707 10.305 -2.234 1.00 86.31 161 VAL A CA 1
ATOM 1220 C C . VAL A 1 161 ? 2.588 11.172 -0.981 1.00 86.31 161 VAL A C 1
ATOM 1222 O O . VAL A 1 161 ? 1.549 11.770 -0.718 1.00 86.31 161 VAL A O 1
ATOM 1225 N N . LEU A 1 162 ? 3.675 11.247 -0.213 1.00 87.94 162 LEU A N 1
ATOM 1226 C CA . LEU A 1 162 ? 3.738 12.033 1.018 1.00 87.94 162 LEU A CA 1
ATOM 1227 C C . LEU A 1 162 ? 3.777 13.540 0.725 1.00 87.94 162 LEU A C 1
ATOM 1229 O O . LEU A 1 162 ? 4.222 13.969 -0.341 1.00 87.94 162 LEU A O 1
ATOM 1233 N N . ASN A 1 163 ? 3.367 14.344 1.707 1.00 85.50 163 ASN A N 1
ATOM 1234 C CA . ASN A 1 163 ? 3.383 15.808 1.665 1.00 85.50 163 ASN A CA 1
ATOM 1235 C C . ASN A 1 163 ? 2.627 16.406 0.457 1.00 85.50 163 ASN A C 1
ATOM 1237 O O . ASN A 1 163 ? 3.016 17.425 -0.119 1.00 85.50 163 ASN A O 1
ATOM 1241 N N . LYS A 1 164 ? 1.540 15.751 0.044 1.00 81.12 164 LYS A N 1
ATOM 1242 C CA . LYS A 1 164 ? 0.603 16.255 -0.962 1.00 81.12 164 LYS A CA 1
ATOM 1243 C C . LYS A 1 164 ? -0.786 16.358 -0.347 1.00 81.12 164 LYS A C 1
ATOM 1245 O O . LYS A 1 164 ? -1.197 15.512 0.441 1.00 81.12 164 LYS A O 1
ATOM 1250 N N . SER A 1 165 ? -1.494 17.439 -0.670 1.00 76.50 165 SER A N 1
ATOM 1251 C CA . SER A 1 165 ? -2.870 17.637 -0.212 1.00 76.50 165 SER A CA 1
ATOM 1252 C C . SER A 1 165 ? -3.835 16.661 -0.888 1.00 76.50 165 SER A C 1
ATOM 1254 O O . SER A 1 165 ? -4.805 16.221 -0.267 1.00 76.50 165 SER A O 1
ATOM 1256 N N . GLU A 1 166 ? -3.537 16.324 -2.141 1.00 81.50 166 GLU A N 1
ATOM 1257 C CA . GLU A 1 166 ? -4.275 15.398 -2.992 1.00 81.50 166 GLU A CA 1
ATOM 1258 C C . GLU A 1 166 ? -3.827 13.949 -2.775 1.00 81.50 166 GLU A C 1
ATOM 1260 O O . GLU A 1 166 ? -2.640 13.662 -2.602 1.00 81.50 166 GLU A O 1
ATOM 1265 N N . LYS A 1 167 ? -4.790 13.023 -2.832 1.00 80.25 167 LYS A N 1
ATOM 1266 C CA . LYS A 1 167 ? -4.560 11.579 -2.704 1.00 80.25 167 LYS A CA 1
ATOM 1267 C C . LYS A 1 167 ? -4.002 11.026 -4.017 1.00 80.25 167 LYS A C 1
ATOM 1269 O O . LYS A 1 167 ? -4.747 10.532 -4.858 1.00 80.25 167 LYS A O 1
ATOM 1274 N N . ILE A 1 168 ? -2.689 11.128 -4.199 1.00 81.19 168 ILE A N 1
ATOM 1275 C CA . ILE A 1 168 ? -1.994 10.611 -5.383 1.00 81.19 168 ILE A CA 1
ATOM 1276 C C . ILE A 1 168 ? -1.412 9.241 -5.039 1.00 81.19 168 ILE A C 1
ATOM 1278 O O . ILE A 1 168 ? -0.536 9.142 -4.177 1.00 81.19 168 ILE A O 1
ATOM 1282 N N . ALA A 1 169 ? -1.897 8.187 -5.699 1.00 80.31 169 ALA A N 1
ATOM 1283 C CA . ALA A 1 169 ? -1.331 6.849 -5.564 1.00 80.31 169 ALA A CA 1
ATOM 1284 C C . ALA A 1 169 ? 0.131 6.851 -6.040 1.00 80.31 169 ALA A C 1
ATOM 1286 O O . ALA A 1 169 ? 0.467 7.421 -7.080 1.00 80.31 169 ALA A O 1
ATOM 1287 N N . LYS A 1 170 ? 1.013 6.247 -5.248 1.00 74.62 170 LYS A N 1
ATOM 1288 C CA . LYS A 1 170 ? 2.435 6.147 -5.548 1.00 74.62 170 LYS A CA 1
ATOM 1289 C C . LYS A 1 170 ? 2.645 5.042 -6.580 1.00 74.62 170 LYS A C 1
ATOM 1291 O O . LYS A 1 170 ? 2.331 3.888 -6.301 1.00 74.62 170 LYS A O 1
ATOM 1296 N N . ALA A 1 171 ? 3.185 5.436 -7.733 1.00 60.81 171 ALA A N 1
ATOM 1297 C CA . ALA A 1 171 ? 3.589 4.530 -8.798 1.00 60.81 171 ALA A CA 1
ATOM 1298 C C . ALA A 1 171 ? 4.842 3.696 -8.451 1.00 60.81 171 ALA A C 1
ATOM 1300 O O . ALA A 1 171 ? 5.541 4.019 -7.462 1.00 60.81 171 ALA A O 1
#

Radius of gyration: 31.48 Å; Cα contacts (8 Å, |Δi|>4): 248; chains: 1; bounding box: 88×43×85 Å

Secondary structure (DSSP, 8-state):
--PPP-PPPPHHHHHHHHHHHHHHHHHHHHHHHHHHHHHHHHHHTHHHHS-SSS--PEEEEEEGGGS-TT---EEEEEEEEEE-SS-EEEEEEEEEEEEEEETTEEEEEEEEESB-TTT-PBP-EE--TTS-EE--SSPPPEE-EEEETTTEEEEE---B-TT-SS--B--

Solvent-accessible surface area (backbone atoms only — not comparable to full-atom va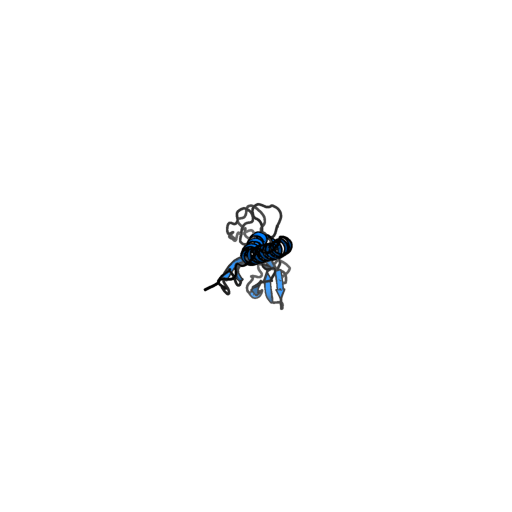lues): 10272 Å² total; per-residue (Å²): 141,79,84,78,81,83,74,83,80,56,76,75,62,55,58,56,50,54,49,54,51,50,52,50,50,51,52,52,52,49,57,68,45,45,59,61,50,51,52,49,53,50,60,70,46,41,70,75,69,51,70,53,43,40,69,84,54,65,38,80,67,50,48,52,87,80,48,51,86,86,32,60,70,43,81,43,68,38,59,42,70,48,75,60,102,87,51,74,45,75,70,38,79,77,49,47,35,31,40,22,36,41,83,97,37,90,93,40,65,51,35,30,50,33,49,31,50,63,81,58,50,80,46,56,79,47,87,45,100,87,77,40,50,66,70,50,102,58,85,72,53,73,43,58,66,46,74,45,92,91,38,38,36,25,34,40,60,65,50,63,47,59,69,48,96,59,94,41,74,30,81